Protein AF-A0A651EQX8-F1 (afdb_monomer_lite)

Sequence (156 aa):
MIPGMTVTPFPAVSRTPIDAQADIAAVETLIAGLSGVIAATGGVAALAGRDLLETDVVERAAMLTAMYDDGEVVFGWRDGRTGDVANVVLERLAAGSGRIVWRAEVYVEEDAGHALRGAFVARDLADVSAALTCAAGEALARPLPKPGAALAAALA

Radius of gyration: 16.21 Å; chains: 1; bounding box: 38×39×44 Å

pLDDT: mean 80.61, std 11.83, range [44.72, 94.94]

Secondary structure (DSSP, 8-state):
--TT---PPPPPEEEE----HHHHHHHHHHHHHHHHHHHHTT-EEEETTEETTTS-HHHHHHHHHHHHHHT-EEEEEE-TTT--EEEEEEEEEEETTS-EEEEEEEEEEETTEEEEEEEEEESSHHHHHHHHHHHHHTTT-SPPPPHHHHHHHHH-

Structure (mmCIF, N/CA/C/O backbone):
data_AF-A0A651EQX8-F1
#
_entry.id   AF-A0A651EQX8-F1
#
loop_
_atom_site.group_PDB
_atom_site.id
_atom_site.type_symbol
_atom_site.label_atom_id
_atom_site.label_alt_id
_atom_site.label_comp_id
_atom_site.label_asym_id
_atom_site.label_entity_id
_atom_site.label_seq_id
_atom_site.pdbx_PDB_ins_code
_atom_site.Cartn_x
_atom_site.Cartn_y
_atom_site.Cartn_z
_atom_site.occupancy
_atom_site.B_iso_or_equiv
_atom_site.auth_seq_id
_atom_site.auth_comp_id
_atom_site.auth_asym_id
_atom_site.auth_atom_id
_atom_site.pdbx_PDB_model_num
ATOM 1 N N . MET A 1 1 ? -19.864 -24.578 -18.733 1.00 45.53 1 MET A N 1
ATOM 2 C CA . MET A 1 1 ? -18.883 -23.982 -19.666 1.00 45.53 1 MET A CA 1
ATOM 3 C C . MET A 1 1 ? -19.648 -23.122 -20.653 1.00 45.53 1 MET A C 1
ATOM 5 O O . MET A 1 1 ? -20.517 -23.664 -21.321 1.00 45.53 1 MET A O 1
ATOM 9 N N . ILE A 1 2 ? -19.395 -21.811 -20.697 1.00 48.38 2 ILE A N 1
ATOM 10 C CA . ILE A 1 2 ? -19.966 -20.932 -21.728 1.00 48.38 2 ILE A CA 1
ATOM 11 C C . ILE A 1 2 ? -19.075 -21.078 -22.973 1.00 48.38 2 ILE A C 1
ATOM 13 O O . ILE A 1 2 ? -17.886 -20.763 -22.884 1.00 48.38 2 ILE A O 1
ATOM 17 N N . PRO A 1 3 ? -19.584 -21.591 -24.105 1.00 48.78 3 PRO A N 1
ATOM 18 C CA . PRO A 1 3 ? -18.803 -21.703 -25.333 1.00 48.78 3 PRO A CA 1
ATOM 19 C C . PRO A 1 3 ? -18.412 -20.305 -25.831 1.00 48.78 3 PRO A C 1
ATOM 21 O O . PRO A 1 3 ? -19.277 -19.449 -25.985 1.00 48.78 3 PRO A O 1
ATOM 24 N N . GLY A 1 4 ? -17.119 -20.070 -26.076 1.00 59.38 4 GLY A N 1
ATOM 25 C CA . GLY A 1 4 ? -16.619 -18.829 -26.689 1.00 59.38 4 GLY A CA 1
ATOM 26 C C . GLY A 1 4 ? -15.979 -17.804 -25.746 1.00 59.38 4 GLY A C 1
ATOM 27 O O . GLY A 1 4 ? -15.547 -16.757 -26.218 1.00 59.38 4 GLY A O 1
ATOM 28 N N . MET A 1 5 ? -15.864 -18.078 -24.441 1.00 44.72 5 MET A N 1
ATOM 29 C CA . MET A 1 5 ? -15.120 -17.192 -23.539 1.00 44.72 5 MET A CA 1
ATOM 30 C C . MET A 1 5 ? -13.626 -17.549 -23.564 1.00 44.72 5 MET A C 1
ATOM 32 O O . MET A 1 5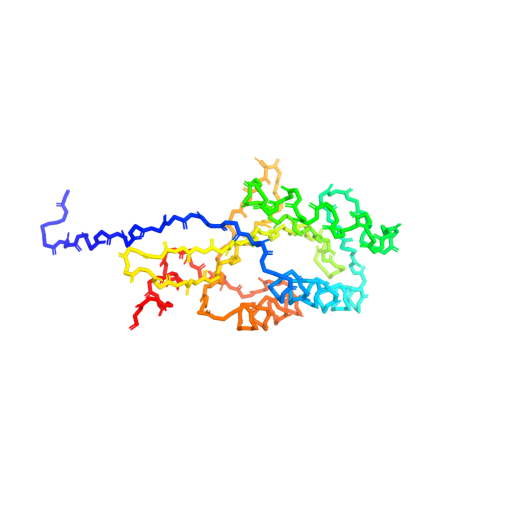 ? -13.179 -18.457 -22.863 1.00 44.72 5 MET A O 1
ATOM 36 N N . THR A 1 6 ? -12.851 -16.858 -24.400 1.00 54.62 6 THR A N 1
ATOM 37 C CA . THR A 1 6 ? -11.387 -16.955 -24.395 1.00 54.62 6 THR A CA 1
ATOM 38 C C . THR A 1 6 ? -10.873 -16.338 -23.097 1.00 54.62 6 THR A C 1
ATOM 40 O O . THR A 1 6 ? -10.937 -15.125 -22.911 1.00 54.62 6 THR A O 1
ATOM 43 N N . VAL A 1 7 ? -10.396 -17.167 -22.168 1.00 51.09 7 VAL A N 1
ATOM 44 C CA . VAL A 1 7 ? -9.701 -16.678 -20.974 1.00 51.09 7 VAL A CA 1
ATOM 45 C C . VAL A 1 7 ? -8.311 -16.250 -21.422 1.00 51.09 7 VAL A C 1
ATOM 47 O O . VAL A 1 7 ? -7.448 -17.097 -21.644 1.00 51.09 7 VAL A O 1
ATOM 50 N N . THR A 1 8 ? -8.097 -14.948 -21.605 1.00 53.38 8 THR A N 1
ATOM 51 C CA . THR A 1 8 ? -6.746 -14.421 -21.808 1.00 53.38 8 THR A CA 1
ATOM 52 C C . THR A 1 8 ? -5.950 -14.716 -20.537 1.00 53.38 8 THR A C 1
ATOM 54 O O . THR A 1 8 ? -6.353 -14.250 -19.466 1.00 53.38 8 THR A O 1
ATOM 57 N N . PRO A 1 9 ? -4.872 -15.518 -20.604 1.00 58.69 9 PRO A N 1
ATOM 58 C CA . PRO A 1 9 ? -4.078 -15.804 -19.424 1.00 58.69 9 PRO A CA 1
ATOM 59 C C . PRO A 1 9 ? -3.516 -14.495 -18.877 1.00 58.69 9 PRO A C 1
ATOM 61 O O . PRO A 1 9 ? -3.042 -13.643 -19.632 1.00 58.69 9 PRO A O 1
ATOM 64 N N . PHE A 1 10 ? -3.603 -14.334 -17.558 1.00 60.78 10 PHE A N 1
ATOM 65 C CA . PHE A 1 10 ? -2.989 -13.197 -16.889 1.00 60.78 10 PHE A CA 1
ATOM 66 C C . PHE A 1 10 ? -1.488 -13.184 -17.196 1.00 60.78 10 PHE A C 1
ATOM 68 O O . PHE A 1 10 ? -0.865 -14.249 -17.128 1.00 60.78 10 PHE A O 1
ATOM 75 N N . PRO A 1 11 ? -0.895 -12.028 -17.546 1.00 67.06 11 PRO A N 1
ATOM 76 C CA . PRO A 1 11 ? 0.541 -11.954 -17.755 1.00 67.06 11 PRO A CA 1
ATOM 77 C C . PRO A 1 11 ? 1.261 -12.437 -16.495 1.00 67.06 11 PRO A C 1
ATOM 79 O O . PRO A 1 11 ? 0.963 -11.984 -15.389 1.00 67.06 11 PRO A O 1
ATOM 82 N N . ALA A 1 12 ? 2.191 -13.378 -16.673 1.00 74.31 12 ALA A N 1
ATOM 83 C CA . ALA A 1 12 ? 3.023 -13.858 -15.584 1.00 74.31 12 ALA A CA 1
ATOM 84 C C . ALA A 1 12 ? 3.868 -12.686 -15.065 1.00 74.31 12 ALA A C 1
ATOM 86 O O . ALA A 1 12 ? 4.627 -12.072 -15.824 1.00 74.31 12 ALA A O 1
ATOM 87 N N . VAL A 1 13 ? 3.690 -12.369 -13.785 1.00 82.44 13 VAL A N 1
ATOM 88 C CA . VAL A 1 13 ? 4.473 -11.373 -13.055 1.00 82.44 13 VAL A CA 1
ATOM 89 C C . VAL A 1 13 ? 5.251 -12.064 -11.947 1.00 82.44 13 VAL A C 1
ATOM 91 O O . VAL A 1 13 ? 4.736 -12.971 -11.294 1.00 82.44 13 VAL A O 1
ATOM 94 N N . SER A 1 14 ? 6.489 -11.635 -11.736 1.00 85.56 14 SER A N 1
ATOM 95 C CA . SER A 1 14 ? 7.329 -12.078 -10.626 1.00 85.56 14 SER A CA 1
ATOM 96 C C . SER A 1 14 ? 7.655 -10.898 -9.722 1.00 85.56 14 SER A C 1
ATOM 98 O O . SER A 1 14 ? 7.986 -9.818 -10.216 1.00 85.56 14 SER A O 1
ATOM 100 N N . ARG A 1 15 ? 7.592 -11.116 -8.406 1.00 85.25 15 ARG A N 1
ATOM 101 C CA . ARG A 1 15 ? 8.077 -10.154 -7.411 1.00 85.25 15 ARG A CA 1
ATOM 102 C C . ARG A 1 15 ? 9.574 -9.926 -7.599 1.00 85.25 15 ARG A C 1
ATOM 104 O O . ARG A 1 15 ? 10.312 -10.870 -7.881 1.00 85.25 15 ARG A O 1
ATOM 111 N N . THR A 1 16 ? 10.003 -8.683 -7.443 1.00 83.56 16 THR A N 1
ATOM 112 C CA . THR A 1 16 ? 11.414 -8.292 -7.465 1.00 83.56 16 THR A CA 1
ATOM 113 C C . THR A 1 16 ? 11.745 -7.502 -6.205 1.00 83.56 16 THR A C 1
ATOM 115 O O . THR A 1 16 ? 10.906 -6.691 -5.803 1.00 83.56 16 THR A O 1
ATOM 118 N N . PRO A 1 17 ? 12.951 -7.659 -5.636 1.00 79.81 17 PRO A N 1
ATOM 119 C CA . PRO A 1 17 ? 13.401 -6.823 -4.529 1.00 79.81 17 PRO A CA 1
ATOM 120 C C . PRO A 1 17 ? 13.351 -5.324 -4.861 1.00 79.81 17 PRO A C 1
ATOM 122 O O . PRO A 1 17 ? 13.476 -4.908 -6.024 1.00 79.81 17 PRO A O 1
ATOM 125 N N . ILE A 1 18 ? 13.174 -4.515 -3.818 1.00 80.38 18 ILE A N 1
ATOM 126 C CA . ILE A 1 18 ? 13.267 -3.053 -3.862 1.00 80.38 18 ILE A CA 1
ATOM 127 C C . ILE A 1 18 ? 14.575 -2.678 -3.164 1.00 80.38 18 ILE A C 1
ATOM 129 O O . ILE A 1 18 ? 14.634 -2.482 -1.957 1.00 80.38 18 ILE A O 1
ATOM 133 N N . ASP A 1 19 ? 15.647 -2.661 -3.946 1.00 78.62 19 ASP A N 1
ATOM 134 C CA . ASP A 1 19 ? 17.036 -2.540 -3.492 1.00 78.62 19 ASP A CA 1
ATOM 135 C C . ASP A 1 19 ? 17.690 -1.211 -3.906 1.00 78.62 19 ASP A C 1
ATOM 137 O O . ASP A 1 19 ? 18.714 -0.799 -3.357 1.00 78.62 19 ASP A O 1
ATOM 141 N N . ALA A 1 20 ? 17.099 -0.509 -4.873 1.00 82.38 20 ALA A N 1
ATOM 142 C CA . ALA A 1 20 ? 17.593 0.778 -5.325 1.00 82.38 20 ALA A CA 1
ATOM 143 C C . ALA A 1 20 ? 17.294 1.873 -4.290 1.00 82.38 20 ALA A C 1
ATOM 145 O O . ALA A 1 20 ? 16.144 2.117 -3.933 1.00 82.38 20 ALA A O 1
ATOM 146 N N . GLN A 1 21 ? 18.326 2.622 -3.885 1.00 80.06 21 GLN A N 1
ATOM 147 C CA . GLN A 1 21 ? 18.194 3.720 -2.916 1.00 80.06 21 GLN A CA 1
ATOM 148 C C . GLN A 1 21 ? 17.126 4.755 -3.312 1.00 80.06 21 GLN A C 1
ATOM 150 O O . GLN A 1 21 ? 16.445 5.306 -2.451 1.00 80.06 21 GLN A O 1
ATOM 155 N N . ALA A 1 22 ? 16.983 5.027 -4.612 1.00 83.94 22 ALA A N 1
ATOM 156 C CA . ALA A 1 22 ? 15.969 5.945 -5.124 1.00 83.94 22 ALA A CA 1
ATOM 157 C C . ALA A 1 22 ? 14.542 5.414 -4.909 1.00 83.94 22 ALA A C 1
ATOM 159 O O . ALA A 1 22 ? 13.660 6.182 -4.533 1.00 83.94 22 ALA A O 1
ATOM 160 N N . ASP A 1 23 ? 14.335 4.109 -5.095 1.00 83.19 23 ASP A N 1
ATOM 161 C CA . ASP A 1 23 ? 13.043 3.460 -4.882 1.00 83.19 23 ASP A CA 1
ATOM 162 C C . ASP A 1 23 ? 12.689 3.461 -3.389 1.00 83.19 23 ASP A C 1
ATOM 164 O O . ASP A 1 23 ? 11.579 3.837 -3.017 1.00 83.19 23 ASP A O 1
ATOM 168 N N . ILE A 1 24 ? 13.658 3.142 -2.523 1.00 81.69 24 ILE A N 1
ATOM 169 C CA . ILE A 1 24 ? 13.495 3.201 -1.063 1.00 81.69 24 ILE A CA 1
ATOM 170 C C . ILE A 1 24 ? 13.073 4.613 -0.630 1.00 81.69 24 ILE A C 1
ATOM 172 O O . ILE A 1 24 ? 12.057 4.768 0.047 1.00 81.69 24 ILE A O 1
ATOM 176 N N . ALA A 1 25 ? 13.788 5.649 -1.081 1.00 82.69 25 ALA A N 1
ATOM 177 C CA . ALA A 1 25 ? 13.471 7.040 -0.748 1.00 82.69 25 ALA A CA 1
ATOM 178 C C . ALA A 1 25 ? 12.083 7.477 -1.262 1.00 82.69 25 ALA A C 1
ATOM 180 O O . ALA A 1 25 ? 11.375 8.255 -0.612 1.00 82.69 25 ALA A O 1
ATOM 181 N N . ALA A 1 26 ? 11.666 6.976 -2.426 1.00 84.31 26 ALA A N 1
ATOM 182 C CA . ALA A 1 26 ? 10.342 7.246 -2.972 1.00 84.31 26 ALA A CA 1
ATOM 183 C C . ALA A 1 26 ? 9.231 6.590 -2.133 1.00 84.31 26 ALA A C 1
ATOM 185 O O . ALA A 1 26 ? 8.205 7.226 -1.877 1.00 84.31 26 ALA A O 1
ATOM 186 N N . VAL A 1 27 ? 9.439 5.366 -1.640 1.00 84.06 27 VAL A N 1
ATOM 187 C CA . VAL A 1 27 ? 8.489 4.720 -0.721 1.00 84.06 27 VAL A CA 1
ATOM 188 C C . VAL A 1 27 ? 8.441 5.433 0.628 1.00 84.06 27 VAL A C 1
ATOM 190 O O . VAL A 1 27 ? 7.353 5.652 1.155 1.00 84.06 27 VAL A O 1
ATOM 193 N N . GLU A 1 28 ? 9.576 5.871 1.173 1.00 82.81 28 GLU A N 1
ATOM 194 C CA . GLU A 1 28 ? 9.589 6.685 2.396 1.00 82.81 28 GLU A CA 1
ATOM 195 C C . GLU A 1 28 ? 8.785 7.982 2.222 1.00 82.81 28 GLU A C 1
ATOM 197 O O . GLU A 1 28 ? 8.009 8.366 3.100 1.00 82.81 28 GLU A O 1
ATOM 202 N N . THR A 1 29 ? 8.911 8.624 1.057 1.00 85.81 29 THR A N 1
ATOM 203 C CA . THR A 1 29 ? 8.138 9.824 0.705 1.00 85.81 29 THR A CA 1
ATOM 204 C C . THR A 1 29 ? 6.637 9.526 0.632 1.00 85.81 29 THR A C 1
ATOM 206 O O . THR A 1 29 ? 5.834 10.289 1.171 1.00 85.81 29 THR A O 1
ATOM 209 N N . LEU A 1 30 ? 6.247 8.404 0.016 1.00 87.25 30 LEU A N 1
ATOM 210 C CA . LEU A 1 30 ? 4.862 7.918 0.002 1.00 87.25 30 LEU A CA 1
ATOM 211 C C . LEU A 1 30 ? 4.330 7.718 1.429 1.00 87.25 30 LEU A C 1
ATOM 213 O O . LEU A 1 30 ? 3.269 8.239 1.772 1.00 87.25 30 LEU A O 1
ATOM 217 N N . ILE A 1 31 ? 5.078 7.004 2.269 1.00 84.88 31 ILE A N 1
ATOM 218 C CA . ILE A 1 31 ? 4.706 6.715 3.658 1.00 84.88 31 ILE A CA 1
ATOM 219 C C . ILE A 1 31 ? 4.506 8.012 4.452 1.00 84.88 31 ILE A C 1
ATOM 221 O O . ILE A 1 31 ? 3.509 8.155 5.164 1.00 84.88 31 ILE A O 1
ATOM 225 N N . ALA A 1 32 ? 5.415 8.979 4.310 1.00 84.56 32 ALA A N 1
ATOM 226 C CA . ALA A 1 32 ? 5.299 10.279 4.965 1.00 84.56 32 ALA A CA 1
ATOM 227 C C . ALA A 1 32 ? 4.060 11.056 4.483 1.00 84.56 32 ALA A C 1
ATOM 229 O O . ALA A 1 32 ? 3.322 11.612 5.300 1.00 84.56 32 ALA A O 1
ATOM 230 N N . GLY A 1 33 ? 3.797 11.055 3.172 1.00 86.56 33 GLY A N 1
ATOM 231 C CA . GLY A 1 33 ? 2.624 11.699 2.578 1.00 86.56 33 GLY A CA 1
ATOM 232 C C . GLY A 1 33 ? 1.306 11.106 3.080 1.00 86.56 33 GLY A C 1
ATOM 233 O O . GLY A 1 33 ? 0.431 11.845 3.537 1.00 86.56 33 GLY A O 1
ATOM 234 N N . LEU A 1 34 ? 1.191 9.775 3.074 1.00 87.25 34 LEU A N 1
ATOM 235 C CA . LEU A 1 34 ? 0.031 9.064 3.619 1.00 87.25 34 LEU A CA 1
ATOM 236 C C . LEU A 1 34 ? -0.165 9.370 5.103 1.00 87.25 34 LEU A C 1
ATOM 238 O O . LEU A 1 34 ? -1.275 9.702 5.516 1.00 87.25 34 LEU A O 1
ATOM 242 N N . SER A 1 35 ? 0.913 9.328 5.889 1.00 85.44 35 SER A N 1
ATOM 243 C CA . SER A 1 35 ? 0.866 9.628 7.324 1.00 85.44 35 SER A CA 1
ATOM 244 C C . SER A 1 35 ? 0.335 11.038 7.592 1.00 85.44 35 SER A C 1
ATOM 246 O O . SER A 1 35 ? -0.488 11.221 8.485 1.00 85.44 35 SER A O 1
ATOM 248 N N . GLY A 1 36 ? 0.732 12.027 6.783 1.00 86.50 36 GLY A N 1
ATOM 249 C CA . GLY A 1 36 ? 0.208 13.392 6.873 1.00 86.50 36 GLY A CA 1
ATOM 250 C C . GLY A 1 36 ? -1.299 13.481 6.609 1.00 86.50 36 GLY A C 1
ATOM 251 O O . GLY A 1 36 ? -2.017 14.141 7.361 1.00 86.50 36 GLY A O 1
ATOM 252 N N . VAL A 1 37 ? -1.796 12.783 5.582 1.00 88.12 37 VAL A N 1
ATOM 253 C CA . VAL A 1 37 ? -3.238 12.719 5.277 1.00 88.12 37 VAL A CA 1
ATOM 254 C C . VAL A 1 37 ? -4.009 12.038 6.407 1.00 88.12 37 VAL A C 1
ATOM 256 O O . VAL A 1 37 ? -5.031 12.553 6.856 1.00 88.12 37 VAL A O 1
ATOM 259 N N . ILE A 1 38 ? -3.505 10.911 6.906 1.00 87.31 38 ILE A N 1
ATOM 260 C CA . ILE A 1 38 ? -4.138 10.136 7.977 1.00 87.31 38 ILE A CA 1
ATOM 261 C C . ILE A 1 38 ? -4.213 10.962 9.265 1.00 87.31 38 ILE A C 1
ATOM 263 O O . ILE A 1 38 ? -5.298 11.099 9.836 1.00 87.31 38 ILE A O 1
ATOM 267 N N . ALA A 1 39 ? -3.111 11.600 9.666 1.00 87.25 39 ALA A N 1
ATOM 268 C CA . ALA A 1 39 ? -3.072 12.468 10.840 1.00 87.25 39 ALA A CA 1
ATOM 269 C C . ALA A 1 39 ? -4.052 13.648 10.719 1.00 87.25 39 ALA A C 1
ATOM 271 O O . ALA A 1 39 ? -4.758 13.966 11.675 1.00 87.25 39 ALA A O 1
ATOM 272 N N . ALA A 1 40 ? -4.171 14.255 9.531 1.00 87.81 40 ALA A N 1
ATOM 273 C CA . ALA A 1 40 ? -5.130 15.335 9.282 1.00 87.81 40 ALA A CA 1
ATOM 274 C C . ALA A 1 40 ? -6.598 14.898 9.453 1.00 87.81 40 ALA A C 1
ATOM 276 O O . ALA A 1 40 ? -7.464 15.732 9.717 1.00 87.81 40 ALA A O 1
ATOM 277 N N . THR A 1 41 ? -6.881 13.598 9.336 1.00 86.75 41 THR A N 1
ATOM 278 C CA . THR A 1 41 ? -8.214 13.014 9.564 1.00 86.75 41 THR A CA 1
ATOM 279 C C . THR A 1 41 ? -8.416 12.469 10.983 1.00 86.75 41 THR A C 1
ATOM 281 O O . THR A 1 41 ? -9.464 11.894 11.264 1.00 86.75 41 THR A O 1
ATOM 284 N N . GLY A 1 42 ? -7.438 12.643 11.882 1.00 86.31 42 GLY A N 1
ATOM 285 C CA . GLY A 1 42 ? -7.465 12.090 13.241 1.00 86.31 42 GLY A CA 1
ATOM 286 C C . GLY A 1 42 ? -7.172 10.587 13.315 1.00 86.31 42 GLY A C 1
ATOM 287 O O . GLY A 1 42 ? -7.432 9.967 14.343 1.00 86.31 42 GLY A O 1
ATOM 288 N N . GLY A 1 43 ? -6.674 9.996 12.226 1.00 87.00 43 GLY A N 1
ATOM 289 C CA . GLY A 1 43 ? -6.245 8.602 12.175 1.00 87.00 43 GLY A CA 1
ATOM 290 C C . GLY A 1 43 ? -4.810 8.400 12.666 1.00 87.00 43 GLY A C 1
ATOM 291 O O . GLY A 1 43 ? -4.096 9.358 12.966 1.00 87.00 43 GLY A O 1
ATOM 292 N N . VAL A 1 44 ? -4.376 7.139 12.704 1.00 84.62 44 VAL A N 1
ATOM 293 C CA . VAL A 1 44 ? -3.020 6.734 13.125 1.00 84.62 44 VAL A CA 1
ATOM 294 C C . VAL A 1 44 ? -2.440 5.757 12.107 1.00 84.62 44 VAL A C 1
ATOM 296 O O . VAL A 1 44 ? -3.165 4.898 11.607 1.00 84.62 44 VAL A O 1
ATOM 299 N N . ALA A 1 45 ? -1.149 5.887 11.798 1.00 85.38 45 ALA A N 1
ATOM 300 C CA . ALA A 1 45 ? -0.431 5.048 10.841 1.00 85.38 45 ALA A CA 1
ATOM 301 C C . ALA A 1 45 ? 0.664 4.221 11.532 1.00 85.38 45 ALA A C 1
ATOM 303 O O . ALA A 1 45 ? 1.311 4.685 12.469 1.00 85.38 45 ALA A O 1
ATOM 304 N N . ALA A 1 46 ? 0.893 3.008 11.041 1.00 80.62 46 ALA A N 1
ATOM 305 C CA . ALA A 1 46 ? 1.862 2.066 11.574 1.00 80.62 46 ALA A CA 1
ATOM 306 C C . ALA A 1 46 ? 2.594 1.313 10.453 1.00 80.62 46 ALA A C 1
ATOM 308 O O . ALA A 1 46 ? 2.029 1.009 9.403 1.00 80.62 46 ALA A O 1
ATOM 309 N N . LEU A 1 47 ? 3.854 0.960 10.701 1.00 79.56 47 LEU A N 1
ATOM 310 C CA . LEU A 1 47 ? 4.647 0.067 9.857 1.00 79.56 47 LEU A CA 1
ATOM 311 C C . LEU A 1 47 ? 4.921 -1.222 10.632 1.00 79.56 47 LEU A C 1
ATOM 313 O O . LEU A 1 47 ? 5.452 -1.166 11.740 1.00 79.56 47 LEU A O 1
ATOM 317 N N . ALA A 1 48 ? 4.549 -2.379 10.075 1.00 72.25 48 ALA A N 1
ATOM 318 C CA . ALA A 1 48 ? 4.728 -3.685 10.729 1.00 72.25 48 ALA A CA 1
ATOM 319 C C . ALA A 1 48 ? 4.223 -3.724 12.195 1.00 72.25 48 ALA A C 1
ATOM 321 O O . ALA A 1 48 ? 4.868 -4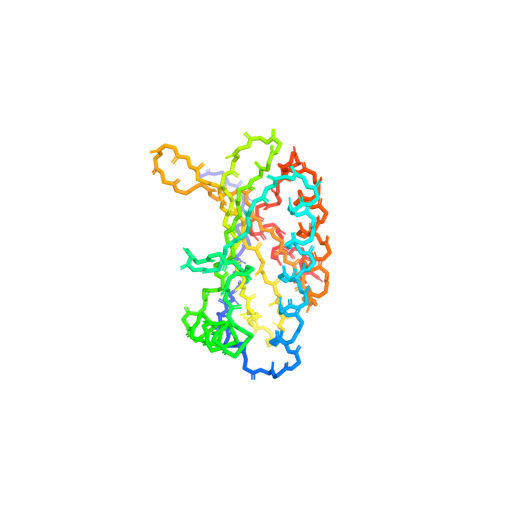.284 13.082 1.00 72.25 48 ALA A O 1
ATOM 322 N N . GLY A 1 49 ? 3.085 -3.076 12.466 1.00 68.62 49 GLY A N 1
ATOM 323 C CA . GLY A 1 49 ? 2.484 -3.017 13.804 1.00 68.62 49 GLY A CA 1
ATOM 324 C C . GLY A 1 49 ? 3.151 -2.050 14.792 1.00 68.62 49 GLY A C 1
ATOM 325 O O . GLY A 1 49 ? 2.805 -2.073 15.971 1.00 68.62 49 GLY A O 1
ATOM 326 N N . ARG A 1 50 ? 4.083 -1.199 14.345 1.00 72.31 50 ARG A N 1
ATOM 327 C CA . ARG A 1 50 ? 4.703 -0.138 15.157 1.00 72.31 50 ARG A CA 1
ATOM 328 C C . ARG A 1 50 ? 4.266 1.238 14.681 1.00 72.31 50 ARG A C 1
ATOM 330 O O . ARG A 1 50 ? 4.201 1.458 13.473 1.00 72.31 50 ARG A O 1
ATOM 337 N N . ASP A 1 51 ? 3.995 2.159 15.606 1.00 74.25 51 ASP A N 1
ATOM 338 C CA . ASP A 1 51 ? 3.639 3.535 15.248 1.00 74.25 51 ASP A CA 1
ATOM 339 C C . ASP A 1 51 ? 4.780 4.187 14.454 1.00 74.25 51 ASP A C 1
ATOM 341 O O . ASP A 1 51 ? 5.962 4.138 14.821 1.00 74.25 51 ASP A O 1
ATOM 345 N N . LEU A 1 52 ? 4.413 4.778 13.321 1.00 72.81 52 LEU A N 1
ATOM 346 C CA . LEU A 1 52 ? 5.368 5.358 12.395 1.00 72.81 52 LEU A CA 1
ATOM 347 C C . LEU A 1 52 ? 6.063 6.599 12.966 1.00 72.81 52 LEU A C 1
ATOM 349 O O . LEU A 1 52 ? 7.219 6.857 12.620 1.00 72.81 52 LEU A O 1
ATOM 353 N N . LEU A 1 53 ? 5.366 7.345 13.831 1.00 69.88 53 LEU A N 1
ATOM 354 C CA . LEU A 1 53 ? 5.851 8.576 14.456 1.00 69.88 53 LEU A CA 1
ATOM 355 C C . LEU A 1 53 ? 6.838 8.307 15.596 1.00 69.88 53 LEU A C 1
ATOM 357 O O . LEU A 1 53 ? 7.650 9.174 15.914 1.00 69.88 53 LEU A O 1
ATOM 361 N N . GLU A 1 54 ? 6.790 7.115 16.187 1.00 76.81 54 GLU A N 1
ATOM 362 C CA . GLU A 1 54 ? 7.667 6.713 17.293 1.00 76.81 54 GLU A CA 1
ATOM 363 C C . GLU A 1 54 ? 8.929 5.973 16.818 1.00 76.81 54 GLU A C 1
ATOM 365 O O . GLU A 1 54 ? 9.879 5.812 17.583 1.00 76.81 54 GLU A O 1
ATOM 370 N N . THR A 1 55 ? 8.967 5.542 15.552 1.00 74.50 55 THR A N 1
ATOM 371 C CA . THR A 1 55 ? 10.086 4.768 14.994 1.00 74.50 55 THR A CA 1
ATOM 372 C C . THR A 1 55 ? 11.199 5.685 14.466 1.00 74.50 55 THR A C 1
ATOM 374 O O . THR A 1 55 ? 10.946 6.606 13.679 1.00 74.50 55 THR A O 1
ATOM 377 N N . ASP A 1 56 ? 12.450 5.408 14.848 1.00 80.50 56 ASP A N 1
ATOM 378 C CA . ASP A 1 56 ? 13.632 6.113 14.332 1.00 80.50 56 ASP A CA 1
ATOM 379 C C . ASP A 1 56 ? 13.788 5.941 12.806 1.00 80.50 56 ASP A C 1
ATOM 381 O O . ASP A 1 56 ? 13.389 4.929 12.234 1.00 80.50 56 ASP A O 1
ATOM 385 N N . VAL A 1 57 ? 14.380 6.930 12.126 1.00 64.69 57 VAL A N 1
ATOM 386 C CA . VAL A 1 57 ? 14.556 6.912 10.661 1.00 64.69 57 VAL A CA 1
ATOM 387 C C . VAL A 1 57 ? 15.409 5.727 10.203 1.00 64.69 57 VAL A C 1
ATOM 389 O O . VAL A 1 57 ? 15.060 5.078 9.220 1.00 64.69 57 VAL A O 1
ATOM 392 N N . VAL A 1 58 ? 16.507 5.427 10.902 1.00 66.38 58 VAL A N 1
ATOM 393 C CA . VAL A 1 58 ? 17.430 4.345 10.531 1.00 66.38 58 VAL A CA 1
ATOM 394 C C . VAL A 1 58 ? 16.790 2.987 10.798 1.00 66.38 58 VAL A C 1
ATOM 396 O O . VAL A 1 58 ? 16.886 2.087 9.964 1.00 66.38 58 VAL A O 1
ATOM 399 N N . GLU A 1 59 ? 16.092 2.843 11.926 1.00 70.12 59 GLU A N 1
ATOM 400 C CA . GLU A 1 59 ? 15.343 1.622 12.240 1.00 70.12 59 GLU A CA 1
ATOM 401 C C . GLU A 1 59 ? 14.210 1.384 11.232 1.00 70.12 59 GLU A C 1
ATOM 403 O O . GLU A 1 59 ? 14.072 0.279 10.708 1.00 70.12 59 GLU A O 1
ATOM 408 N N . ARG A 1 60 ? 13.454 2.433 10.885 1.00 69.62 60 ARG A N 1
ATOM 409 C CA . ARG A 1 60 ? 12.401 2.378 9.865 1.00 69.62 60 ARG A CA 1
ATOM 410 C C . ARG A 1 60 ? 12.958 1.976 8.501 1.00 69.62 60 ARG A C 1
ATOM 412 O O . ARG A 1 60 ? 12.376 1.107 7.860 1.00 69.62 60 ARG A O 1
ATOM 419 N N . ALA A 1 61 ? 14.084 2.548 8.077 1.00 60.88 61 ALA A N 1
ATOM 420 C CA . ALA A 1 61 ? 14.735 2.178 6.822 1.00 60.88 61 ALA A CA 1
ATOM 421 C C . ALA A 1 61 ? 15.183 0.704 6.818 1.00 60.88 61 ALA A C 1
ATOM 423 O O . ALA A 1 61 ? 14.936 -0.007 5.849 1.00 60.88 61 ALA A O 1
ATOM 424 N N . ALA A 1 62 ? 15.772 0.208 7.913 1.00 65.88 62 ALA A N 1
ATOM 425 C CA . ALA A 1 62 ? 16.165 -1.198 8.036 1.00 65.88 62 ALA A CA 1
ATOM 426 C C . ALA A 1 62 ? 14.958 -2.155 8.014 1.00 65.88 62 ALA A C 1
ATOM 428 O O . ALA A 1 62 ? 15.020 -3.211 7.383 1.00 65.88 62 ALA A O 1
ATOM 429 N N . MET A 1 63 ? 13.851 -1.779 8.664 1.00 70.62 63 MET A N 1
ATOM 430 C CA . MET A 1 63 ? 12.598 -2.539 8.633 1.00 70.62 63 MET A CA 1
ATOM 431 C C . MET A 1 63 ? 11.997 -2.584 7.230 1.00 70.62 63 MET A C 1
ATOM 433 O O . MET A 1 63 ? 11.600 -3.656 6.785 1.00 70.62 63 MET A O 1
ATOM 437 N N . LEU A 1 64 ? 11.968 -1.448 6.525 1.00 64.75 64 LEU A N 1
ATOM 438 C CA . LEU A 1 64 ? 11.518 -1.387 5.135 1.00 64.75 64 LEU A CA 1
ATOM 439 C C . LEU A 1 64 ? 12.363 -2.307 4.250 1.00 64.75 64 LEU A C 1
ATOM 441 O O . LEU A 1 64 ? 11.793 -3.079 3.494 1.00 64.75 64 LEU A O 1
ATOM 445 N N . THR A 1 65 ? 13.691 -2.302 4.399 1.00 59.53 65 THR A N 1
ATOM 446 C CA . THR A 1 65 ? 14.592 -3.216 3.675 1.00 59.53 65 THR A CA 1
ATOM 447 C C . THR A 1 65 ? 14.282 -4.689 3.932 1.00 59.53 65 THR A C 1
ATOM 449 O O . THR A 1 65 ? 14.147 -5.446 2.978 1.00 59.53 65 THR A O 1
ATOM 452 N N . ALA A 1 66 ? 14.089 -5.102 5.187 1.00 64.25 66 ALA A N 1
ATOM 453 C CA . ALA A 1 66 ? 13.730 -6.491 5.496 1.00 64.25 66 ALA A CA 1
ATOM 454 C C . ALA A 1 66 ? 12.356 -6.879 4.914 1.00 64.25 66 ALA A C 1
ATOM 456 O O . ALA A 1 66 ? 12.198 -7.936 4.312 1.00 64.25 66 ALA A O 1
ATOM 457 N N . MET A 1 67 ? 11.381 -5.976 5.025 1.00 65.56 67 MET A N 1
ATOM 458 C CA . MET A 1 67 ? 10.062 -6.106 4.409 1.00 65.56 67 MET A CA 1
ATOM 459 C C . MET A 1 67 ? 10.143 -6.199 2.878 1.00 65.56 67 MET A C 1
ATOM 461 O O . MET A 1 67 ? 9.399 -6.961 2.269 1.00 65.56 67 MET A O 1
ATOM 465 N N . TYR A 1 68 ? 11.065 -5.476 2.236 1.00 58.53 68 TYR A N 1
ATOM 466 C CA . TYR A 1 68 ? 11.314 -5.574 0.797 1.00 58.53 68 TYR A CA 1
ATOM 467 C C . TYR A 1 68 ? 11.918 -6.911 0.381 1.00 58.53 68 TYR A C 1
ATOM 469 O O . TYR A 1 68 ? 11.537 -7.431 -0.670 1.00 58.53 68 TYR A O 1
ATOM 477 N N . ASP A 1 69 ? 12.826 -7.461 1.187 1.00 53.34 69 ASP A N 1
ATOM 478 C CA . ASP A 1 69 ? 13.457 -8.759 0.931 1.00 53.34 69 ASP A CA 1
ATOM 479 C C . ASP A 1 69 ? 12.445 -9.915 1.037 1.00 53.34 69 ASP A C 1
ATOM 481 O O . ASP A 1 69 ? 12.524 -10.875 0.267 1.00 53.34 69 ASP A O 1
ATOM 485 N N . ASP A 1 70 ? 11.431 -9.769 1.896 1.00 60.75 70 ASP A N 1
ATOM 486 C CA . ASP A 1 70 ? 10.295 -10.695 2.008 1.00 60.75 70 ASP A CA 1
ATOM 487 C C . ASP A 1 70 ? 9.150 -10.379 1.011 1.00 60.75 70 ASP A C 1
ATOM 489 O O . ASP A 1 70 ? 8.235 -11.184 0.805 1.00 60.75 70 ASP A O 1
ATOM 493 N N . GLY A 1 71 ? 9.221 -9.237 0.313 1.00 52.03 71 GLY A N 1
ATOM 494 C CA . GLY A 1 71 ? 8.234 -8.789 -0.677 1.00 52.03 71 GLY A CA 1
ATOM 495 C C . GLY A 1 71 ? 6.942 -8.224 -0.076 1.00 52.03 71 GLY A C 1
ATOM 496 O O . GLY A 1 71 ? 5.895 -8.266 -0.724 1.00 52.03 71 GLY A O 1
ATOM 497 N N . GLU A 1 72 ? 7.003 -7.717 1.150 1.00 58.62 72 GLU A N 1
ATOM 498 C CA . GLU A 1 72 ? 5.869 -7.290 1.960 1.00 58.62 72 GLU A CA 1
ATOM 499 C C . GLU A 1 72 ? 6.135 -5.928 2.608 1.00 58.62 72 GLU A C 1
ATOM 501 O O . GLU A 1 72 ? 6.435 -5.860 3.793 1.00 58.62 72 GLU A O 1
ATOM 506 N N . VAL A 1 73 ? 5.965 -4.804 1.903 1.00 61.38 73 VAL A N 1
ATOM 507 C CA . VAL A 1 73 ? 5.780 -3.540 2.643 1.00 61.38 73 VAL A CA 1
ATOM 508 C C . VAL A 1 73 ? 4.342 -3.467 3.108 1.00 61.38 73 VAL A C 1
ATOM 510 O O . VAL A 1 73 ? 3.475 -3.123 2.314 1.00 61.38 73 VAL A O 1
ATOM 513 N N . VAL A 1 74 ?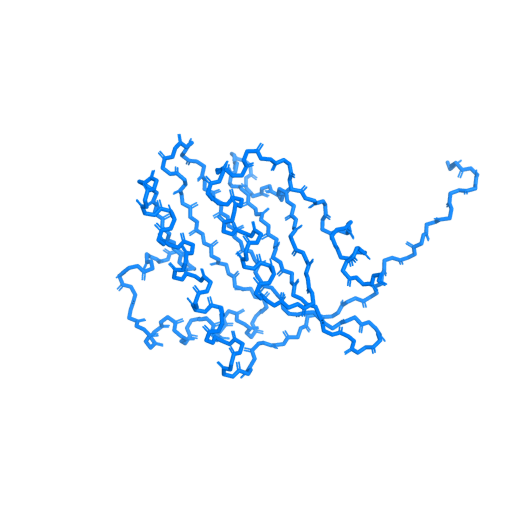 4.111 -3.768 4.384 1.00 66.75 74 VAL A N 1
ATOM 514 C CA . VAL A 1 74 ? 2.816 -3.646 5.062 1.00 66.75 74 VAL A CA 1
ATOM 515 C C . VAL A 1 74 ? 2.752 -2.310 5.799 1.00 66.75 74 VAL A C 1
ATOM 517 O O . VAL A 1 74 ? 3.258 -2.165 6.914 1.00 66.75 74 VAL A O 1
ATOM 520 N N . PHE A 1 75 ? 2.125 -1.326 5.165 1.00 78.12 75 PHE A N 1
ATOM 521 C CA . PHE A 1 75 ? 1.742 -0.068 5.803 1.00 78.12 75 PHE A CA 1
ATOM 522 C C . PHE A 1 75 ? 0.307 -0.189 6.317 1.00 78.12 75 PHE A C 1
ATOM 524 O O . PHE A 1 75 ? -0.615 -0.339 5.520 1.00 78.12 75 PHE A O 1
ATOM 531 N N . GLY A 1 76 ? 0.109 -0.130 7.630 1.00 81.25 76 GLY A N 1
ATOM 532 C CA . GLY A 1 76 ? -1.209 -0.169 8.258 1.00 81.25 76 GLY A CA 1
ATOM 533 C C . GLY A 1 76 ? -1.664 1.223 8.683 1.00 81.25 76 GLY A C 1
ATOM 534 O O . GLY A 1 76 ? -0.856 2.029 9.137 1.00 81.25 76 GLY A O 1
ATOM 535 N N . TRP A 1 77 ? -2.953 1.529 8.597 1.00 88.00 77 TRP A N 1
ATOM 536 C CA . TRP A 1 77 ? -3.512 2.708 9.250 1.00 88.00 77 TRP A CA 1
ATOM 537 C C . TRP A 1 77 ? -4.927 2.475 9.748 1.00 88.00 77 TRP A C 1
ATOM 539 O O . TRP A 1 77 ? -5.675 1.687 9.180 1.00 88.00 77 TRP A O 1
ATOM 549 N N . ARG A 1 78 ? -5.301 3.217 10.789 1.00 86.19 78 ARG A N 1
ATOM 550 C CA . ARG A 1 78 ? -6.687 3.385 11.219 1.00 86.19 78 ARG A CA 1
ATOM 551 C C . ARG A 1 78 ? -7.213 4.718 10.708 1.00 86.19 78 ARG A C 1
ATOM 553 O O . ARG A 1 78 ? -6.640 5.764 11.015 1.00 86.19 78 ARG A O 1
ATOM 560 N N . ASP A 1 79 ? -8.311 4.689 9.964 1.00 84.12 79 ASP A N 1
ATOM 561 C CA . ASP A 1 79 ? -9.004 5.890 9.509 1.00 84.12 79 ASP A CA 1
ATOM 562 C C . ASP A 1 79 ? -9.732 6.563 10.680 1.00 84.12 79 ASP A C 1
ATOM 564 O O . ASP A 1 79 ? -10.565 5.945 11.340 1.00 84.12 79 ASP A O 1
ATOM 568 N N . GLY A 1 80 ? -9.449 7.839 10.947 1.00 82.69 80 GLY A N 1
ATOM 569 C CA . GLY A 1 80 ? -10.104 8.580 12.030 1.00 82.69 80 GLY A CA 1
ATOM 570 C C . GLY A 1 80 ? -11.581 8.904 11.767 1.00 82.69 80 GLY A C 1
ATOM 571 O O . GLY A 1 80 ? -12.311 9.236 12.699 1.00 82.69 80 GLY A O 1
ATOM 572 N N . ARG A 1 81 ? -12.044 8.803 10.515 1.00 87.25 81 ARG A N 1
ATOM 573 C CA . ARG A 1 81 ? -13.421 9.127 10.109 1.00 87.25 81 ARG A CA 1
ATOM 574 C C . ARG A 1 81 ? -14.353 7.932 10.205 1.00 87.25 81 ARG A C 1
ATOM 576 O O . ARG A 1 81 ? -15.501 8.104 10.605 1.00 87.25 81 ARG A O 1
ATOM 583 N N . THR A 1 82 ? -13.883 6.752 9.798 1.00 87.25 82 THR A N 1
ATOM 584 C CA . THR A 1 82 ? -14.694 5.522 9.790 1.00 87.25 82 THR A CA 1
ATOM 585 C C . THR A 1 82 ? -14.306 4.551 10.901 1.00 87.25 82 THR A C 1
ATOM 587 O O . THR A 1 82 ? -15.142 3.765 11.334 1.00 87.25 82 THR A O 1
ATOM 590 N N . GLY A 1 83 ? -13.072 4.626 11.407 1.00 85.81 83 GLY A N 1
ATOM 591 C CA . GLY A 1 83 ? -12.509 3.669 12.360 1.00 85.81 83 GLY A CA 1
ATOM 592 C C . GLY A 1 83 ? -11.910 2.422 11.705 1.00 85.81 83 GLY A C 1
ATOM 593 O O . GLY A 1 83 ? -11.316 1.608 12.416 1.00 85.81 83 GLY A O 1
ATOM 594 N N . ASP A 1 84 ? -12.032 2.282 10.381 1.00 86.44 84 ASP A N 1
ATOM 595 C CA . ASP A 1 84 ? -11.534 1.121 9.644 1.00 86.44 84 ASP A CA 1
ATOM 596 C C . ASP A 1 84 ? -10.013 1.032 9.732 1.00 86.44 84 ASP A C 1
ATOM 598 O O . ASP A 1 84 ? -9.310 2.043 9.648 1.00 86.44 84 ASP A O 1
ATOM 602 N N . VAL A 1 85 ? -9.502 -0.191 9.866 1.00 86.50 85 VAL A N 1
ATOM 603 C CA . VAL A 1 85 ? -8.069 -0.468 9.781 1.00 86.50 85 VAL A CA 1
ATOM 604 C C . VAL A 1 85 ? -7.770 -1.004 8.391 1.00 86.50 85 VAL A C 1
ATOM 606 O O . VAL A 1 85 ? -8.316 -2.027 7.979 1.00 86.50 85 VAL A O 1
ATOM 609 N N . ALA A 1 86 ? -6.918 -0.306 7.654 1.00 87.88 86 ALA A N 1
ATOM 610 C CA . ALA A 1 86 ? -6.502 -0.679 6.317 1.00 87.88 86 ALA A CA 1
ATOM 611 C C . ALA A 1 86 ? -5.001 -0.965 6.285 1.00 87.88 86 ALA A C 1
ATOM 613 O O . ALA A 1 86 ? -4.211 -0.290 6.933 1.00 87.88 86 ALA A O 1
ATOM 614 N N . ASN A 1 87 ? -4.613 -1.969 5.510 1.00 85.44 87 ASN A N 1
ATOM 615 C CA . ASN A 1 87 ? -3.242 -2.403 5.308 1.00 85.44 87 ASN A CA 1
ATOM 616 C C . ASN A 1 87 ? -2.924 -2.336 3.813 1.00 85.44 87 ASN A C 1
ATOM 618 O O . ASN A 1 87 ? -3.658 -2.882 2.991 1.00 85.44 87 ASN A O 1
ATOM 622 N N . VAL A 1 88 ? -1.837 -1.669 3.448 1.00 87.81 88 VAL A N 1
ATOM 623 C CA . VAL A 1 88 ? -1.320 -1.607 2.082 1.00 87.81 88 VAL A CA 1
ATOM 624 C C . VAL A 1 88 ? -0.125 -2.529 1.972 1.00 87.81 88 VAL A C 1
ATOM 626 O O . VAL A 1 88 ? 0.791 -2.411 2.776 1.00 87.81 88 VAL A O 1
ATOM 629 N N . VAL A 1 89 ? -0.134 -3.388 0.954 1.00 86.44 89 VAL A N 1
ATOM 630 C CA . VAL A 1 89 ? 1.011 -4.196 0.529 1.00 86.44 89 VAL A CA 1
ATOM 631 C C . VAL A 1 89 ? 1.580 -3.595 -0.749 1.00 86.44 89 VAL A C 1
ATOM 633 O O . VAL A 1 89 ? 0.895 -3.596 -1.773 1.00 86.44 89 VAL A O 1
ATOM 636 N N . LEU A 1 90 ? 2.807 -3.072 -0.699 1.00 88.06 90 LEU A N 1
ATOM 637 C CA . LEU A 1 90 ? 3.499 -2.513 -1.866 1.00 88.06 90 LEU A CA 1
ATOM 638 C C . LEU A 1 90 ? 4.543 -3.495 -2.412 1.00 88.06 90 LEU A C 1
ATOM 640 O O . LEU A 1 90 ? 5.382 -3.999 -1.671 1.00 88.06 90 LEU A O 1
ATOM 644 N N . GLU A 1 91 ? 4.525 -3.713 -3.725 1.00 87.31 91 GLU A N 1
ATOM 645 C CA . GLU A 1 91 ? 5.432 -4.620 -4.422 1.00 87.31 91 GLU A CA 1
ATOM 646 C C . GLU A 1 91 ? 5.934 -4.014 -5.734 1.00 87.31 91 GLU A C 1
ATOM 648 O O . GLU A 1 91 ? 5.200 -3.353 -6.478 1.00 87.31 91 GLU A O 1
ATOM 653 N N . ARG A 1 92 ? 7.180 -4.347 -6.069 1.00 87.88 92 ARG A N 1
ATOM 654 C CA . ARG A 1 92 ? 7.762 -4.142 -7.392 1.00 87.88 92 ARG A CA 1
ATOM 655 C C . ARG A 1 92 ? 7.677 -5.453 -8.168 1.00 87.88 92 ARG A C 1
ATOM 657 O O . ARG A 1 92 ? 8.081 -6.508 -7.676 1.00 87.88 92 ARG A O 1
ATOM 664 N N . LEU A 1 93 ? 7.110 -5.399 -9.368 1.00 88.88 93 LEU A N 1
ATOM 665 C CA . LEU A 1 93 ? 6.828 -6.569 -10.191 1.00 88.88 93 LEU A CA 1
ATOM 666 C C . LEU A 1 93 ? 7.537 -6.453 -11.537 1.00 88.88 93 LEU A C 1
ATOM 668 O O . LEU A 1 93 ? 7.442 -5.429 -12.212 1.00 88.88 93 LEU A O 1
ATOM 672 N N . ALA A 1 94 ? 8.168 -7.538 -11.973 1.00 87.56 94 ALA A N 1
ATOM 673 C CA . ALA A 1 94 ? 8.603 -7.709 -13.352 1.00 87.56 94 ALA A CA 1
ATOM 674 C C . ALA A 1 94 ? 7.552 -8.516 -14.121 1.00 87.56 94 ALA A C 1
ATOM 676 O O . ALA A 1 94 ? 7.213 -9.637 -13.742 1.00 87.56 94 ALA A O 1
ATOM 677 N N . ALA A 1 95 ? 7.034 -7.959 -15.213 1.00 80.06 95 ALA A N 1
ATOM 678 C CA . ALA A 1 95 ? 6.204 -8.688 -16.166 1.00 80.06 95 ALA A CA 1
ATOM 679 C C . ALA A 1 95 ? 7.084 -9.457 -17.159 1.00 80.06 95 ALA A C 1
ATOM 681 O O . ALA A 1 95 ? 8.204 -9.038 -17.440 1.00 80.06 95 ALA A O 1
ATOM 682 N N . GLY A 1 96 ? 6.566 -10.539 -17.753 1.00 68.31 96 GLY A N 1
ATOM 683 C CA . GLY A 1 96 ? 7.311 -11.430 -18.664 1.00 68.31 96 GLY A CA 1
ATOM 684 C C . GLY A 1 96 ? 8.020 -10.786 -19.875 1.00 68.31 96 GLY A C 1
ATOM 685 O O . GLY A 1 96 ? 8.778 -11.465 -20.558 1.00 68.31 96 GLY A O 1
ATOM 686 N N . SER A 1 97 ? 7.821 -9.492 -20.141 1.00 70.25 97 SER A N 1
ATOM 687 C CA . SER A 1 97 ? 8.581 -8.693 -21.115 1.00 70.25 97 SER A CA 1
ATOM 688 C C . SER A 1 97 ? 9.809 -7.970 -20.530 1.00 70.25 97 SER A C 1
ATOM 690 O O . SER A 1 97 ? 10.444 -7.191 -21.237 1.00 70.25 97 SER A O 1
ATOM 692 N N . GLY A 1 98 ? 10.125 -8.165 -19.245 1.00 72.94 98 GLY A N 1
ATOM 693 C CA . GLY A 1 98 ? 11.124 -7.386 -18.503 1.00 72.94 98 GLY A CA 1
ATOM 694 C C . GLY A 1 98 ? 10.636 -5.995 -18.078 1.00 72.94 98 GLY A C 1
ATOM 695 O O . GLY A 1 98 ? 11.403 -5.210 -17.528 1.00 72.94 98 GLY A O 1
ATOM 696 N N . ARG A 1 99 ? 9.361 -5.667 -18.328 1.00 85.19 99 ARG A N 1
ATOM 697 C CA . ARG A 1 99 ? 8.758 -4.397 -17.911 1.00 85.19 99 ARG A CA 1
ATOM 698 C C . ARG A 1 99 ? 8.512 -4.408 -16.404 1.00 85.19 99 ARG A C 1
ATOM 700 O O . ARG A 1 99 ? 7.844 -5.311 -15.906 1.00 85.19 99 ARG A O 1
ATOM 707 N N . ILE A 1 100 ? 9.003 -3.380 -15.717 1.00 89.44 100 ILE A N 1
ATOM 708 C CA . ILE A 1 100 ? 8.741 -3.167 -14.293 1.00 89.44 100 ILE A CA 1
ATOM 709 C C . ILE A 1 100 ? 7.431 -2.399 -14.115 1.00 89.44 100 ILE A C 1
ATOM 711 O O . ILE A 1 100 ? 7.158 -1.443 -14.844 1.00 89.44 100 ILE A O 1
ATOM 715 N N . VAL A 1 101 ? 6.625 -2.839 -13.153 1.00 92.44 101 VAL A N 1
ATOM 716 C CA . VAL A 1 101 ? 5.451 -2.128 -12.643 1.00 92.44 101 VAL A CA 1
ATOM 717 C C . VAL A 1 101 ? 5.456 -2.159 -11.118 1.00 92.44 101 VAL A C 1
ATOM 719 O O . VAL A 1 101 ? 6.057 -3.035 -10.498 1.00 92.44 101 VAL A O 1
ATOM 722 N N . TRP A 1 102 ? 4.756 -1.208 -10.521 1.00 92.38 102 TRP A N 1
ATOM 723 C CA . TRP A 1 102 ? 4.526 -1.094 -9.090 1.00 92.38 102 TRP A CA 1
ATOM 724 C C . TRP A 1 102 ? 3.084 -1.458 -8.788 1.00 92.38 102 TRP A C 1
ATOM 726 O O . TRP A 1 102 ? 2.179 -0.999 -9.487 1.00 92.38 102 TRP A O 1
ATOM 736 N N . ARG A 1 103 ? 2.865 -2.270 -7.757 1.00 92.00 103 ARG A N 1
ATOM 737 C CA . ARG A 1 103 ? 1.537 -2.651 -7.275 1.00 92.00 103 ARG A CA 1
ATOM 738 C C . ARG A 1 103 ? 1.395 -2.275 -5.810 1.00 92.00 103 ARG A C 1
ATOM 740 O O . ARG A 1 103 ? 2.275 -2.589 -5.021 1.00 92.00 103 ARG A O 1
ATOM 747 N N . ALA A 1 104 ? 0.265 -1.674 -5.458 1.00 92.12 104 ALA A N 1
ATOM 748 C CA . ALA A 1 104 ? -0.188 -1.531 -4.084 1.00 92.12 104 ALA A CA 1
ATOM 749 C C . ALA A 1 104 ? -1.543 -2.214 -3.910 1.00 92.12 104 ALA A C 1
ATOM 751 O O . ALA A 1 104 ? -2.531 -1.779 -4.505 1.00 92.12 104 ALA A O 1
ATOM 752 N N . GLU A 1 105 ? -1.600 -3.272 -3.112 1.00 91.06 105 GLU A N 1
ATOM 753 C CA . GLU A 1 105 ? -2.847 -3.931 -2.726 1.00 91.06 105 GLU A CA 1
ATOM 754 C C . GLU A 1 105 ? -3.348 -3.365 -1.402 1.00 91.06 105 GLU A C 1
ATOM 756 O O . GLU A 1 105 ? -2.561 -3.151 -0.487 1.00 91.06 105 GLU A O 1
ATOM 761 N N . VAL A 1 106 ? -4.652 -3.122 -1.298 1.00 90.94 106 VAL A N 1
ATOM 762 C CA . VAL A 1 106 ? -5.279 -2.566 -0.096 1.00 90.94 106 VAL A CA 1
ATOM 763 C C . VAL A 1 106 ? -6.182 -3.619 0.523 1.00 90.94 106 VAL A C 1
ATOM 765 O O . VAL A 1 106 ? -7.146 -4.072 -0.098 1.00 90.94 106 VAL A O 1
ATOM 768 N N . TYR A 1 107 ? -5.889 -3.968 1.762 1.00 88.50 107 TYR A N 1
ATOM 769 C CA . TYR A 1 107 ? -6.653 -4.867 2.608 1.00 88.50 107 TYR A CA 1
ATOM 770 C C . TYR A 1 107 ? -7.330 -4.057 3.708 1.00 88.50 107 TYR A C 1
ATOM 772 O O . TYR A 1 107 ? -6.755 -3.096 4.201 1.00 88.50 107 TYR A O 1
ATOM 780 N N . VAL A 1 108 ? -8.538 -4.431 4.107 1.00 87.19 108 VAL A N 1
ATOM 781 C CA . VAL A 1 108 ? -9.227 -3.840 5.262 1.00 87.19 108 VAL A CA 1
ATOM 782 C C . VAL A 1 108 ? -9.506 -4.942 6.270 1.00 87.19 108 VAL A C 1
ATOM 784 O O . VAL A 1 108 ? -9.869 -6.053 5.880 1.00 87.19 108 VAL A O 1
ATOM 787 N N . GLU A 1 109 ? -9.280 -4.656 7.547 1.00 84.31 109 GLU A N 1
ATOM 788 C CA . GLU A 1 109 ? -9.612 -5.571 8.635 1.00 84.31 109 GLU A CA 1
ATOM 789 C C . GLU A 1 109 ? -11.128 -5.707 8.778 1.00 84.31 109 GLU A C 1
ATOM 791 O O . GLU A 1 109 ? -11.873 -4.730 8.764 1.00 84.31 109 GLU A O 1
ATOM 796 N N . GLU A 1 110 ? -11.574 -6.946 8.913 1.00 82.81 110 GLU A N 1
ATOM 797 C CA . GLU A 1 110 ? -12.951 -7.346 9.164 1.00 82.81 110 GLU A CA 1
ATOM 798 C C . GLU A 1 110 ? -12.954 -8.406 10.276 1.00 82.81 110 GLU A C 1
ATOM 800 O O . GLU A 1 110 ? -11.924 -9.006 10.586 1.00 82.81 110 GLU A O 1
ATOM 805 N N . ASP A 1 111 ? -14.123 -8.704 10.848 1.00 78.94 111 ASP A N 1
ATOM 806 C CA . ASP A 1 111 ? -14.257 -9.655 11.965 1.00 78.94 111 ASP A CA 1
ATOM 807 C C . ASP A 1 111 ? -13.642 -11.045 11.685 1.00 78.94 111 ASP A C 1
ATOM 809 O O . ASP A 1 111 ? -13.248 -11.758 12.608 1.00 78.94 111 ASP A O 1
ATOM 813 N N . ALA A 1 112 ? -13.561 -11.444 10.410 1.00 76.62 112 ALA A N 1
ATOM 814 C CA . ALA A 1 112 ? -13.037 -12.735 9.964 1.00 76.62 112 ALA A CA 1
ATOM 815 C C . ALA A 1 112 ? -11.587 -12.684 9.431 1.00 76.62 112 ALA A C 1
ATOM 817 O O . ALA A 1 112 ? -11.113 -13.683 8.885 1.00 76.62 112 ALA A O 1
ATOM 818 N N . GLY A 1 113 ? -10.885 -11.552 9.562 1.00 74.69 113 GLY A N 1
ATOM 819 C CA . GLY A 1 113 ? -9.502 -11.376 9.110 1.00 74.69 113 GLY A CA 1
ATOM 820 C C . GLY A 1 113 ? -9.321 -10.157 8.206 1.00 74.69 113 GLY A C 1
ATOM 821 O O . GLY A 1 113 ? -9.817 -9.078 8.499 1.00 74.69 113 GLY A O 1
ATOM 822 N N . HIS A 1 114 ? -8.594 -10.315 7.100 1.00 79.56 114 HIS A N 1
ATOM 823 C CA . HIS A 1 114 ? -8.315 -9.223 6.166 1.00 79.56 114 HIS A CA 1
ATOM 824 C C . HIS A 1 114 ? -9.033 -9.453 4.836 1.00 79.56 114 HIS A C 1
ATOM 826 O O . HIS A 1 114 ? -8.834 -10.478 4.180 1.00 79.56 114 HIS A O 1
ATOM 832 N N . ALA A 1 115 ? -9.836 -8.483 4.408 1.00 84.69 115 ALA A N 1
ATOM 833 C CA . ALA A 1 115 ? -10.505 -8.505 3.117 1.00 84.69 115 ALA A CA 1
ATOM 834 C C . ALA A 1 115 ? -9.753 -7.636 2.107 1.00 84.69 115 ALA A C 1
ATOM 836 O O . ALA A 1 115 ? -9.568 -6.435 2.312 1.00 84.69 115 ALA A O 1
ATOM 837 N N . LEU A 1 116 ? -9.361 -8.225 0.977 1.00 88.44 116 LEU A N 1
ATOM 838 C CA . LEU A 1 116 ? -8.792 -7.473 -0.139 1.00 88.44 116 LEU A CA 1
ATOM 839 C C . LEU A 1 116 ? -9.854 -6.537 -0.731 1.00 88.44 116 LEU A C 1
ATOM 841 O O . LEU A 1 116 ? -10.852 -6.989 -1.296 1.00 88.44 116 LEU A O 1
ATOM 845 N N . ARG A 1 117 ? -9.622 -5.227 -0.640 1.00 90.81 117 ARG A N 1
ATOM 846 C CA . ARG A 1 117 ? -10.478 -4.196 -1.242 1.00 90.81 117 ARG A CA 1
ATOM 847 C C . ARG A 1 117 ? -10.146 -3.945 -2.706 1.00 90.81 117 ARG A C 1
ATOM 849 O O . ARG A 1 117 ? -11.052 -3.650 -3.480 1.00 90.81 117 ARG A O 1
ATOM 856 N N . GLY A 1 118 ? -8.882 -4.092 -3.099 1.00 93.12 118 GLY A N 1
ATOM 857 C CA . GLY A 1 118 ? -8.439 -3.952 -4.485 1.00 93.12 118 GLY A CA 1
ATOM 858 C C . GLY A 1 118 ? -6.958 -3.613 -4.595 1.00 93.12 118 GLY A C 1
ATOM 859 O O . GLY A 1 118 ? -6.214 -3.776 -3.631 1.00 93.12 118 GLY A O 1
ATOM 860 N N . ALA A 1 119 ? -6.531 -3.149 -5.769 1.00 93.44 119 ALA A N 1
ATOM 861 C CA . ALA A 1 119 ? -5.156 -2.720 -5.986 1.00 93.44 119 ALA A CA 1
ATOM 862 C C . ALA A 1 119 ? -5.035 -1.538 -6.948 1.00 93.44 119 ALA A C 1
ATOM 864 O O . ALA A 1 119 ? -5.828 -1.379 -7.880 1.00 93.44 119 ALA A O 1
ATOM 865 N N . PHE A 1 120 ? -3.963 -0.779 -6.761 1.00 94.94 120 PHE A N 1
ATOM 866 C CA . PHE A 1 120 ? -3.435 0.171 -7.727 1.00 94.94 120 PHE A CA 1
ATOM 867 C C . PHE A 1 120 ? -2.199 -0.430 -8.379 1.00 94.94 120 PHE A C 1
ATOM 869 O O . PHE A 1 120 ? -1.370 -1.035 -7.702 1.00 94.94 120 PHE A O 1
ATOM 876 N N . VAL A 1 121 ? -2.076 -0.276 -9.694 1.00 94.12 121 VAL A N 1
ATOM 877 C CA . VAL A 1 121 ? -0.892 -0.716 -10.432 1.00 94.12 121 VAL A CA 1
ATOM 878 C C . VAL A 1 121 ? -0.523 0.362 -11.434 1.00 94.12 121 VAL A C 1
ATOM 880 O O . VAL A 1 121 ? -1.385 0.827 -12.178 1.00 94.12 121 VAL A O 1
ATOM 883 N N . ALA A 1 122 ? 0.747 0.748 -11.461 1.00 94.62 122 ALA A N 1
ATOM 884 C CA . ALA A 1 122 ? 1.268 1.702 -12.429 1.00 94.62 122 ALA A CA 1
ATOM 885 C C . ALA A 1 122 ? 2.713 1.370 -12.804 1.00 94.62 122 ALA A C 1
ATOM 887 O O . ALA A 1 122 ? 3.350 0.504 -12.211 1.00 94.62 122 ALA A O 1
ATOM 888 N N . ARG A 1 123 ? 3.232 2.041 -13.833 1.00 92.12 123 ARG A N 1
ATOM 889 C CA . ARG A 1 123 ? 4.623 1.857 -14.275 1.00 92.12 123 ARG A CA 1
ATOM 890 C C . ARG A 1 123 ? 5.610 2.615 -13.389 1.00 92.12 123 ARG A C 1
ATOM 892 O O . ARG A 1 123 ? 6.761 2.206 -13.293 1.00 92.12 123 ARG A O 1
ATOM 899 N N . ASP A 1 124 ? 5.140 3.672 -12.737 1.00 91.44 124 ASP A N 1
ATOM 900 C CA . ASP A 1 124 ? 5.906 4.492 -11.809 1.00 91.44 124 ASP A CA 1
ATOM 901 C C . ASP A 1 124 ? 5.291 4.409 -10.405 1.00 91.44 124 ASP A C 1
ATOM 903 O O . ASP A 1 124 ? 4.068 4.356 -10.241 1.00 91.44 124 ASP A O 1
ATOM 907 N N . LEU A 1 125 ? 6.144 4.400 -9.385 1.00 90.00 125 LEU A N 1
ATOM 908 C CA . LEU A 1 125 ? 5.728 4.425 -7.989 1.00 90.00 125 LEU A CA 1
ATOM 909 C C . LEU A 1 125 ? 5.012 5.739 -7.646 1.00 90.00 125 LEU A C 1
ATOM 911 O O . LEU A 1 125 ? 4.093 5.735 -6.827 1.00 90.00 125 LEU A O 1
ATOM 915 N N . ALA A 1 126 ? 5.379 6.849 -8.295 1.00 90.94 126 ALA A N 1
ATOM 916 C CA . ALA A 1 126 ? 4.731 8.143 -8.081 1.00 90.94 126 ALA A CA 1
ATOM 917 C C . ALA A 1 126 ? 3.223 8.103 -8.398 1.00 90.94 126 ALA A C 1
ATOM 919 O O . ALA A 1 126 ? 2.417 8.670 -7.657 1.00 90.94 126 ALA A O 1
ATOM 920 N N . ASP A 1 127 ? 2.830 7.374 -9.443 1.00 93.56 127 ASP A N 1
ATOM 921 C CA . ASP A 1 127 ? 1.427 7.240 -9.844 1.00 93.56 127 ASP A CA 1
ATOM 922 C C . ASP A 1 127 ? 0.633 6.377 -8.853 1.00 93.56 127 ASP A C 1
ATOM 924 O O . ASP A 1 127 ? -0.485 6.729 -8.466 1.00 93.56 127 ASP A O 1
ATOM 928 N N . VAL A 1 128 ? 1.225 5.267 -8.389 1.00 92.88 128 VAL A N 1
ATOM 929 C CA . VAL A 1 128 ? 0.639 4.437 -7.320 1.00 92.88 128 VAL A CA 1
ATOM 930 C C . VAL A 1 128 ? 0.470 5.263 -6.044 1.00 92.88 128 VAL A C 1
ATOM 932 O O . VAL A 1 128 ? -0.583 5.217 -5.409 1.00 92.88 128 VAL A O 1
ATOM 935 N N . SER A 1 129 ? 1.483 6.061 -5.703 1.00 90.81 129 SER A N 1
ATOM 936 C CA . SER A 1 129 ? 1.497 6.933 -4.531 1.00 90.81 129 SER A CA 1
ATOM 937 C C . SER A 1 129 ? 0.380 7.977 -4.562 1.00 90.81 129 SER A C 1
ATOM 939 O O . SER A 1 129 ? -0.371 8.121 -3.591 1.00 90.81 129 SER A O 1
ATOM 941 N N . ALA A 1 130 ? 0.205 8.661 -5.693 1.00 92.38 130 ALA A N 1
ATOM 942 C CA . ALA A 1 130 ? -0.857 9.645 -5.865 1.00 92.38 130 ALA A CA 1
ATOM 943 C C . ALA A 1 130 ? -2.252 9.007 -5.740 1.00 92.38 130 ALA A C 1
ATOM 945 O O . ALA A 1 130 ? -3.122 9.545 -5.049 1.00 92.38 130 ALA A O 1
ATOM 946 N N . ALA A 1 131 ? -2.456 7.838 -6.359 1.00 93.38 131 ALA A N 1
ATOM 947 C CA . ALA A 1 131 ? -3.726 7.119 -6.298 1.00 93.38 131 ALA A CA 1
ATOM 948 C C . ALA A 1 131 ? -4.061 6.653 -4.871 1.00 93.38 131 ALA A C 1
ATOM 950 O O . ALA A 1 131 ? -5.180 6.872 -4.401 1.00 93.38 131 ALA A O 1
ATOM 951 N N . LEU A 1 132 ? -3.083 6.083 -4.159 1.00 91.88 132 LEU A N 1
ATOM 952 C CA . LEU A 1 132 ? -3.223 5.695 -2.754 1.00 91.88 132 LEU A CA 1
ATOM 953 C C . LEU A 1 132 ? -3.532 6.892 -1.857 1.00 91.88 132 LEU A C 1
ATOM 955 O O . LEU A 1 132 ? -4.445 6.820 -1.043 1.00 91.88 132 LEU A O 1
ATOM 959 N N . THR A 1 133 ? -2.806 7.998 -2.021 1.00 91.44 133 THR A N 1
ATOM 960 C CA . THR A 1 133 ? -2.996 9.212 -1.214 1.00 91.44 133 THR A CA 1
ATOM 961 C C . THR A 1 133 ? -4.392 9.794 -1.417 1.00 91.44 133 THR A C 1
ATOM 963 O O . THR A 1 133 ? -5.053 10.175 -0.453 1.00 91.44 133 THR A O 1
ATOM 966 N N . CYS A 1 134 ? -4.881 9.811 -2.660 1.00 92.25 134 CYS A N 1
ATOM 967 C CA . CYS A 1 134 ? -6.246 10.222 -2.971 1.00 92.25 134 CYS A CA 1
ATOM 968 C C . CYS A 1 134 ? -7.278 9.288 -2.321 1.00 92.25 134 CYS A C 1
ATOM 970 O O . CYS A 1 134 ? -8.201 9.766 -1.663 1.00 92.25 134 CYS A O 1
ATOM 972 N N . ALA A 1 135 ? -7.096 7.970 -2.436 1.00 91.50 135 ALA A N 1
ATOM 973 C CA . ALA A 1 135 ? -8.002 6.989 -1.844 1.00 91.50 135 ALA A CA 1
ATOM 974 C C . ALA A 1 135 ? -8.023 7.069 -0.309 1.00 91.50 135 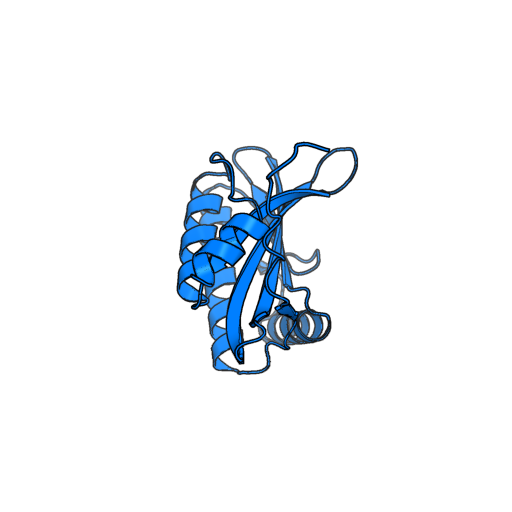ALA A C 1
ATOM 976 O O . ALA A 1 135 ? -9.098 7.068 0.289 1.00 91.50 135 ALA A O 1
ATOM 977 N N . ALA A 1 136 ? -6.857 7.210 0.326 1.00 89.00 136 ALA A N 1
ATOM 978 C CA . ALA A 1 136 ? -6.738 7.457 1.758 1.00 89.00 136 ALA A CA 1
ATOM 979 C C . ALA A 1 136 ? -7.431 8.771 2.138 1.00 89.00 136 ALA A C 1
ATOM 981 O O . ALA A 1 136 ? -8.224 8.791 3.070 1.00 89.00 136 ALA A O 1
ATOM 982 N N . GLY A 1 137 ? -7.246 9.848 1.371 1.00 89.62 137 GLY A N 1
ATOM 983 C CA . GLY A 1 137 ? -7.955 11.116 1.561 1.00 89.62 137 GLY A CA 1
ATOM 984 C C . GLY A 1 137 ? -9.481 11.004 1.452 1.00 89.62 137 GLY A C 1
ATOM 985 O O . GLY A 1 137 ? -10.192 11.772 2.091 1.00 89.62 137 GLY A O 1
ATOM 986 N N . GLU A 1 138 ? -10.003 10.008 0.737 1.00 89.75 138 GLU A N 1
ATOM 987 C CA . GLU A 1 138 ? -11.438 9.723 0.583 1.00 89.75 138 GLU A CA 1
ATOM 988 C C . GLU A 1 138 ? -11.946 8.575 1.486 1.00 89.75 138 GLU A C 1
ATOM 990 O O . GLU A 1 138 ? -13.053 8.088 1.276 1.00 89.75 138 GLU A O 1
ATOM 995 N N . ALA A 1 139 ? -11.172 8.128 2.483 1.00 85.94 139 ALA 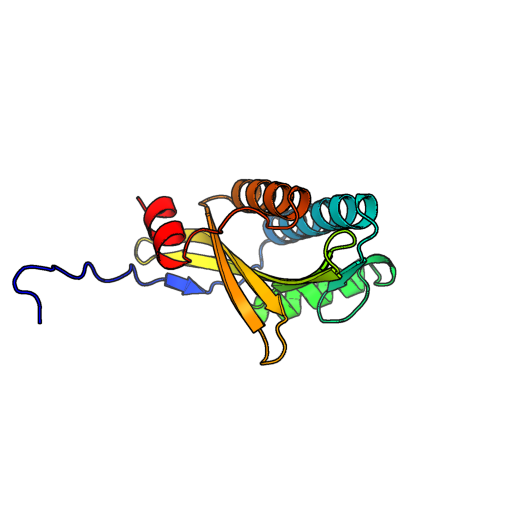A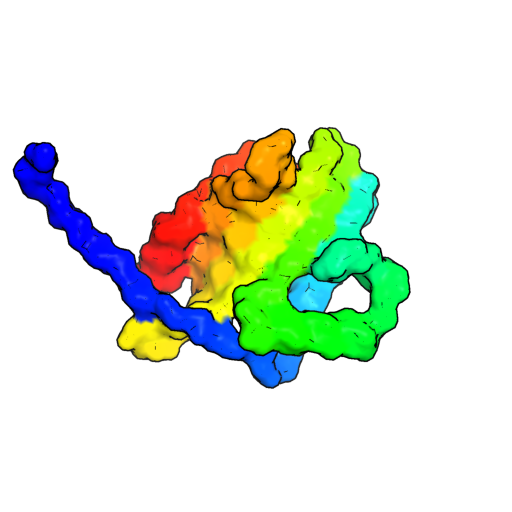 N 1
ATOM 996 C CA . ALA A 1 139 ? -11.521 7.011 3.384 1.00 85.94 139 ALA A CA 1
ATOM 997 C C . ALA A 1 139 ? -11.789 5.686 2.658 1.00 85.94 139 ALA A C 1
ATOM 999 O O . ALA A 1 139 ? -12.612 4.886 3.094 1.00 85.94 139 ALA A O 1
ATOM 1000 N N . LEU A 1 140 ? -11.162 5.478 1.496 1.00 86.75 140 LEU A N 1
ATOM 1001 C CA . LEU A 1 140 ? -11.456 4.351 0.608 1.00 86.75 140 LEU A CA 1
ATOM 1002 C C . LEU A 1 140 ? -12.945 4.265 0.199 1.00 86.75 140 LEU A C 1
ATOM 1004 O O . LEU A 1 140 ? -13.424 3.194 -0.165 1.00 86.75 140 LEU A O 1
ATOM 1008 N N . ALA A 1 141 ? -13.689 5.382 0.215 1.00 83.62 141 ALA A N 1
ATOM 1009 C CA . ALA A 1 141 ? -15.126 5.399 -0.080 1.00 83.62 141 ALA A CA 1
ATOM 1010 C C . ALA A 1 141 ? -15.468 4.957 -1.514 1.00 83.62 141 ALA A C 1
ATOM 1012 O O . ALA A 1 141 ? -16.608 4.588 -1.807 1.00 83.62 141 ALA A O 1
ATOM 1013 N N . ARG A 1 142 ? -14.494 5.003 -2.430 1.00 81.19 142 ARG A N 1
ATOM 1014 C CA . ARG A 1 142 ? -14.648 4.514 -3.802 1.00 81.19 142 ARG A CA 1
ATOM 1015 C C . ARG A 1 142 ? -14.218 3.049 -3.910 1.00 81.19 142 ARG A C 1
ATOM 1017 O O . ARG A 1 142 ? -13.159 2.696 -3.396 1.00 81.19 142 ARG A O 1
ATOM 1024 N N . PRO A 1 143 ? -14.967 2.212 -4.655 1.00 87.38 143 PRO A N 1
ATOM 1025 C CA . PRO A 1 143 ? -14.523 0.865 -4.983 1.00 87.38 143 PRO A CA 1
ATOM 1026 C C . PRO A 1 143 ? -13.149 0.891 -5.650 1.00 87.38 143 PRO A C 1
ATOM 1028 O O . PRO A 1 143 ? -12.942 1.600 -6.639 1.00 87.38 143 PRO A O 1
ATOM 1031 N N . LEU A 1 144 ? -12.224 0.096 -5.122 1.00 92.81 144 LEU A N 1
ATOM 1032 C CA . LEU A 1 144 ? -10.895 -0.035 -5.697 1.00 92.81 144 LEU A CA 1
ATOM 1033 C C . LEU A 1 144 ? -10.918 -1.013 -6.883 1.00 92.81 144 LEU A C 1
ATOM 1035 O O . LEU A 1 144 ? -11.724 -1.953 -6.906 1.00 92.81 144 LEU A O 1
ATOM 1039 N N . PRO A 1 145 ? -10.040 -0.835 -7.886 1.00 93.38 145 PRO A N 1
ATOM 1040 C CA . PRO A 1 145 ? -9.927 -1.787 -8.979 1.00 93.38 145 PRO A CA 1
ATOM 1041 C C . PRO A 1 145 ? -9.547 -3.180 -8.469 1.00 93.38 145 PRO A C 1
ATOM 1043 O O . PRO A 1 145 ? -8.735 -3.330 -7.556 1.00 93.38 145 PRO A O 1
ATOM 1046 N N . LYS A 1 146 ? -10.073 -4.231 -9.106 1.00 91.62 146 LYS A N 1
ATOM 1047 C CA . LYS A 1 146 ? -9.581 -5.594 -8.854 1.00 91.62 146 LYS A CA 1
ATOM 1048 C C . LYS A 1 146 ? -8.102 -5.681 -9.265 1.00 91.62 146 LYS A C 1
ATOM 1050 O O . LYS A 1 146 ? -7.781 -5.164 -10.339 1.00 91.62 146 LYS A O 1
ATOM 1055 N N . PRO A 1 147 ? -7.233 -6.395 -8.520 1.00 89.06 147 PRO A N 1
ATOM 1056 C CA . PRO A 1 147 ? -5.796 -6.424 -8.806 1.00 89.06 147 PRO A CA 1
ATOM 1057 C C . PRO A 1 147 ? -5.468 -6.811 -10.242 1.00 89.06 147 PRO A C 1
ATOM 1059 O O . PRO A 1 147 ? -4.662 -6.161 -10.902 1.00 89.06 147 PRO A O 1
ATOM 1062 N N . GLY A 1 148 ? -6.170 -7.816 -10.767 1.00 86.50 148 GLY A N 1
ATOM 1063 C CA . GLY A 1 148 ? -6.000 -8.216 -12.153 1.00 86.50 148 GLY A CA 1
ATOM 1064 C C . GLY A 1 148 ? -6.348 -7.100 -13.145 1.00 86.50 148 GLY A C 1
ATOM 1065 O O . GLY A 1 148 ? -5.592 -6.842 -14.076 1.00 86.50 148 GLY A O 1
ATOM 1066 N N . ALA A 1 149 ? -7.473 -6.411 -12.952 1.00 87.12 149 ALA A N 1
ATOM 1067 C CA . ALA A 1 149 ? -7.885 -5.335 -13.851 1.00 87.12 149 ALA A CA 1
ATOM 1068 C C . ALA A 1 149 ? -6.890 -4.163 -13.825 1.00 87.12 149 ALA A C 1
ATOM 1070 O O . ALA A 1 149 ? -6.541 -3.644 -14.883 1.00 87.12 149 ALA A O 1
ATOM 1071 N N . ALA A 1 150 ? -6.391 -3.799 -12.638 1.00 89.44 150 ALA A N 1
ATOM 1072 C CA . ALA A 1 150 ? -5.350 -2.785 -12.491 1.00 89.44 150 ALA A CA 1
ATOM 1073 C C . ALA A 1 150 ? -4.059 -3.193 -13.214 1.00 89.44 150 ALA A C 1
ATOM 1075 O O . ALA A 1 150 ? -3.513 -2.423 -14.003 1.00 89.44 150 ALA A O 1
ATOM 1076 N N . LEU A 1 151 ? -3.609 -4.434 -13.007 1.00 89.25 151 LEU A N 1
ATOM 1077 C CA . LEU A 1 151 ? -2.402 -4.956 -13.639 1.00 89.25 151 LEU A CA 1
ATOM 1078 C C . LEU A 1 151 ? -2.527 -5.012 -15.167 1.00 89.25 151 LEU A C 1
ATOM 1080 O O . LEU A 1 151 ? -1.616 -4.592 -15.875 1.00 89.25 151 LEU A O 1
ATOM 1084 N N . ALA A 1 152 ? -3.658 -5.491 -15.684 1.00 86.38 152 ALA A N 1
ATOM 1085 C CA . ALA A 1 152 ? -3.912 -5.534 -17.120 1.00 86.38 152 ALA A CA 1
ATOM 1086 C C . ALA A 1 152 ? -3.881 -4.130 -17.745 1.00 86.38 152 ALA A C 1
ATOM 1088 O O . ALA A 1 152 ? -3.281 -3.952 -18.802 1.00 86.38 152 ALA A O 1
ATOM 1089 N N . ALA A 1 153 ? -4.467 -3.131 -17.075 1.00 87.06 153 ALA A N 1
ATOM 1090 C CA . ALA A 1 153 ? -4.454 -1.746 -17.538 1.00 87.06 153 ALA A CA 1
ATOM 1091 C C . ALA A 1 153 ? -3.041 -1.137 -17.555 1.00 87.06 153 ALA A C 1
ATOM 1093 O O . ALA A 1 153 ? -2.690 -0.450 -18.507 1.00 87.06 153 ALA A O 1
ATOM 1094 N N . ALA A 1 154 ? -2.211 -1.413 -16.544 1.00 88.12 154 ALA A N 1
ATOM 1095 C CA . ALA A 1 154 ? -0.838 -0.902 -16.481 1.00 88.12 154 ALA A CA 1
ATOM 1096 C C . ALA A 1 154 ? 0.098 -1.526 -17.539 1.00 88.12 154 ALA A C 1
ATOM 1098 O O . ALA A 1 154 ? 1.092 -0.912 -17.956 1.00 88.12 154 ALA A O 1
ATOM 1099 N N . LEU A 1 155 ? -0.200 -2.764 -17.948 1.00 85.25 155 LEU A N 1
ATOM 1100 C CA . LEU A 1 155 ? 0.589 -3.527 -18.914 1.00 85.25 155 LEU A CA 1
ATOM 1101 C C . LEU A 1 155 ? 0.171 -3.313 -20.375 1.00 85.25 155 LEU A C 1
ATOM 1103 O O . LEU A 1 155 ? 1.010 -3.554 -21.250 1.00 85.25 155 LEU A O 1
ATOM 1107 N N . ALA A 1 156 ? -1.059 -2.854 -20.628 1.00 84.00 156 ALA A N 1
ATOM 1108 C CA . ALA A 1 156 ? -1.502 -2.363 -21.937 1.00 84.00 156 ALA A CA 1
ATOM 1109 C C . ALA A 1 156 ? -0.637 -1.179 -22.405 1.00 84.00 156 ALA A C 1
ATOM 1111 O O . ALA A 1 156 ? -0.337 -1.113 -23.617 1.00 84.00 156 ALA A O 1
#

Foldseek 3Di:
DPPPDDDDDQFDKDFDFPDDPVSLVLVVVLLVLLQVLQVVQVKFKDWPPHGPVPDDPVRVSVSVNVCRVVQFRWIWMQRSPPRKIKTWGWTWIQTPVRQIKIKIWIWIQDPVGTDTQAMAMASDVVVRSVVVSVCSNVVVPDRYHHHRVNSVVRVD